Protein AF-A0A132A5L5-F1 (afdb_monomer_lite)

Organism: Sarcoptes scabiei (NCBI:txid52283)

Foldseek 3Di:
DLLLVLLCVPQNPVRRPWDKDWPDADLVQQKTKMATAPVCVVSSVVSQQPQQDDPNDGKHWDFDDWDPPGRTTTIIHIPHSVVSVVVD

Secondary structure (DSSP, 8-state):
-HHHHHHHHHHHHHH----EEEEEEEGGGTEEEEEE-TTTHHHHHHHHHH--EETTEE---EEEEEEGGGS-EEEEE-S-HHHHHTT-

pLDDT: mean 74.27, std 10.19, range [47.72, 85.94]

Radius of gyration: 12.12 Å; chains: 1; bounding box: 21×31×28 Å

Structure (mmCIF, N/CA/C/O backbone):
data_AF-A0A132A5L5-F1
#
_entry.id   AF-A0A132A5L5-F1
#
loop_
_atom_site.group_PDB
_atom_site.id
_atom_site.type_symbol
_atom_site.label_atom_id
_atom_site.label_alt_id
_atom_site.label_comp_id
_atom_site.label_asym_id
_atom_site.label_entity_id
_atom_site.label_seq_id
_atom_site.pdbx_PDB_ins_code
_atom_site.Cartn_x
_atom_site.Cartn_y
_atom_site.Cartn_z
_atom_site.occupancy
_atom_site.B_iso_or_equiv
_atom_site.auth_seq_id
_atom_site.auth_comp_id
_atom_site.auth_asym_id
_atom_site.auth_atom_id
_atom_site.pdbx_PDB_model_num
ATOM 1 N N . MET A 1 1 ? -9.354 5.968 1.045 1.00 64.56 1 MET A N 1
ATOM 2 C CA . MET A 1 1 ? -8.149 5.122 1.188 1.00 64.56 1 MET A CA 1
ATOM 3 C C . MET A 1 1 ? -7.119 5.807 2.082 1.00 64.56 1 MET A C 1
ATOM 5 O O . MET A 1 1 ? -6.624 6.869 1.719 1.00 64.56 1 MET A O 1
ATOM 9 N N . ILE A 1 2 ? -6.790 5.193 3.223 1.00 72.50 2 ILE A N 1
ATOM 10 C CA . ILE A 1 2 ? -5.772 5.657 4.191 1.00 72.50 2 ILE A CA 1
ATOM 11 C C . ILE A 1 2 ? -4.404 5.933 3.543 1.00 72.50 2 ILE A C 1
ATOM 13 O O . ILE A 1 2 ? -3.751 6.923 3.864 1.00 72.50 2 ILE A O 1
A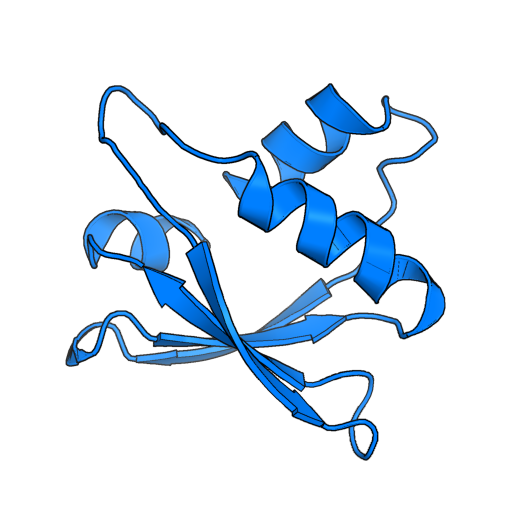TOM 17 N N . ILE A 1 3 ? -3.987 5.091 2.591 1.00 71.00 3 ILE A N 1
ATOM 18 C CA . ILE A 1 3 ? -2.690 5.233 1.922 1.00 71.00 3 ILE A CA 1
ATOM 19 C C . ILE A 1 3 ? -2.649 6.499 1.056 1.00 71.00 3 ILE A C 1
ATOM 21 O O . ILE A 1 3 ? -1.693 7.256 1.145 1.00 71.00 3 ILE A O 1
ATOM 25 N N . ILE A 1 4 ? -3.699 6.776 0.273 1.00 73.62 4 ILE A N 1
ATOM 26 C CA . ILE A 1 4 ? -3.752 7.964 -0.600 1.00 73.62 4 ILE A CA 1
ATOM 27 C C . ILE A 1 4 ? -3.724 9.252 0.225 1.00 73.62 4 ILE A C 1
ATOM 29 O O . ILE A 1 4 ? -3.009 10.186 -0.126 1.00 73.62 4 ILE A O 1
ATOM 33 N N . GLN A 1 5 ? -4.462 9.299 1.338 1.00 75.44 5 GLN A N 1
ATOM 34 C CA . GLN A 1 5 ? -4.451 10.476 2.205 1.00 75.44 5 GLN A CA 1
ATOM 35 C C . GLN A 1 5 ? -3.067 10.733 2.802 1.00 75.44 5 GLN A C 1
ATOM 37 O O . GLN A 1 5 ? -2.585 11.855 2.718 1.00 75.44 5 GLN A O 1
ATOM 42 N N . ASN A 1 6 ? -2.384 9.700 3.300 1.00 74.44 6 ASN A N 1
ATOM 43 C CA . ASN A 1 6 ? -1.024 9.859 3.817 1.00 74.44 6 ASN A CA 1
ATOM 44 C C . ASN A 1 6 ? -0.012 10.242 2.731 1.00 74.44 6 ASN A C 1
ATOM 46 O O . ASN A 1 6 ? 0.867 11.062 2.980 1.00 74.44 6 ASN A O 1
ATOM 50 N N . ILE A 1 7 ? -0.153 9.701 1.517 1.00 75.62 7 ILE A N 1
ATOM 51 C CA . ILE A 1 7 ? 0.672 10.100 0.370 1.00 75.62 7 ILE A CA 1
ATOM 52 C C . ILE A 1 7 ? 0.478 11.592 0.061 1.00 75.62 7 ILE A C 1
ATOM 54 O O . ILE A 1 7 ? 1.464 12.300 -0.144 1.00 75.62 7 ILE A O 1
ATOM 58 N N . ASN A 1 8 ? -0.767 12.080 0.063 1.00 76.81 8 ASN A N 1
ATOM 59 C CA . ASN A 1 8 ? -1.070 13.500 -0.136 1.00 76.81 8 ASN A CA 1
ATOM 60 C C . ASN A 1 8 ? -0.467 14.371 0.975 1.00 76.81 8 ASN A C 1
ATOM 62 O O . ASN A 1 8 ? 0.109 15.413 0.678 1.00 76.81 8 ASN A O 1
ATOM 66 N N . THR A 1 9 ? -0.558 13.942 2.237 1.00 77.12 9 THR A N 1
ATOM 67 C CA . THR A 1 9 ? -0.002 14.686 3.378 1.00 77.12 9 THR A CA 1
ATOM 68 C C . THR A 1 9 ? 1.526 14.751 3.341 1.00 77.12 9 THR A C 1
ATOM 70 O O . THR A 1 9 ? 2.095 15.798 3.628 1.00 77.12 9 THR A O 1
ATOM 73 N N . LEU A 1 10 ? 2.202 13.658 2.971 1.00 76.69 10 LEU A N 1
ATOM 74 C CA . LEU A 1 10 ? 3.668 13.578 2.994 1.00 76.69 10 LEU A CA 1
ATOM 75 C C . LEU A 1 10 ? 4.348 14.181 1.765 1.00 76.69 10 LEU A C 1
ATOM 77 O O . LEU A 1 10 ? 5.444 14.726 1.878 1.00 76.69 10 LEU A O 1
ATOM 81 N N . HIS A 1 11 ? 3.739 14.056 0.586 1.00 74.56 11 HIS A N 1
ATOM 82 C CA . HIS A 1 11 ? 4.362 14.456 -0.679 1.00 74.56 11 HIS A CA 1
ATOM 83 C C . HIS A 1 11 ? 3.655 15.631 -1.376 1.00 74.56 11 HIS A C 1
ATOM 85 O O . HIS A 1 11 ? 4.118 16.070 -2.432 1.00 74.56 11 HIS A O 1
ATOM 91 N N . GLY A 1 12 ? 2.566 16.154 -0.801 1.00 71.06 12 GLY A N 1
ATOM 92 C CA . GLY A 1 12 ? 1.736 17.203 -1.399 1.00 71.06 12 GLY A CA 1
ATOM 93 C C . GLY A 1 12 ? 0.942 16.722 -2.622 1.00 71.06 12 GLY A C 1
ATOM 94 O O . GLY A 1 12 ? 1.170 15.632 -3.145 1.00 71.06 12 GLY A O 1
ATOM 95 N N . GLU A 1 13 ? 0.022 17.552 -3.122 1.00 65.56 13 GLU A N 1
ATOM 96 C CA . GLU A 1 13 ? -0.882 17.210 -4.242 1.00 65.56 13 GLU A CA 1
ATOM 97 C C . GLU A 1 13 ? -0.160 16.887 -5.566 1.00 65.56 13 GLU A C 1
ATOM 99 O O . GLU A 1 13 ? -0.666 16.136 -6.398 1.00 65.56 13 GLU A O 1
ATOM 104 N N . TYR A 1 14 ? 1.046 17.429 -5.767 1.00 56.44 14 TYR A N 1
ATOM 105 C CA . TYR A 1 14 ? 1.851 17.195 -6.972 1.00 56.44 14 TYR A CA 1
ATOM 106 C C . TYR A 1 14 ? 2.765 15.967 -6.849 1.00 56.44 14 TYR A C 1
ATOM 108 O O . TYR A 1 14 ? 3.096 15.337 -7.856 1.00 56.44 14 TYR A O 1
ATOM 116 N N . GLY A 1 15 ? 3.157 15.592 -5.627 1.00 56.78 15 GLY A N 1
ATOM 117 C CA . GLY A 1 15 ? 3.969 14.404 -5.360 1.00 56.78 15 GLY A CA 1
ATOM 118 C C . GLY A 1 15 ? 3.155 13.1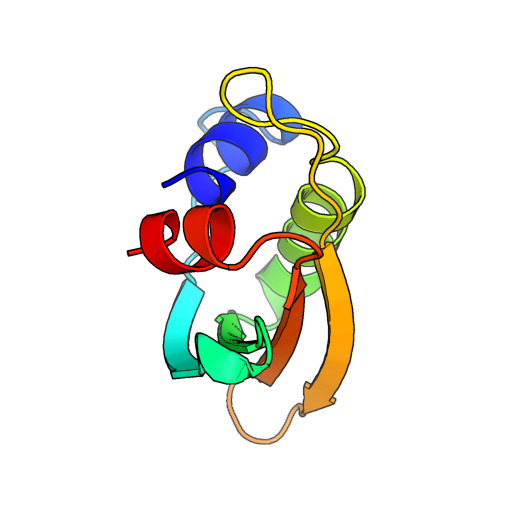17 -5.204 1.00 56.78 15 GLY A C 1
ATOM 119 O O . GLY A 1 15 ? 3.746 12.036 -5.129 1.00 56.78 15 GLY A O 1
ATOM 120 N N . SER A 1 16 ? 1.824 13.223 -5.181 1.00 58.62 16 SER A N 1
ATOM 121 C CA . SER A 1 16 ? 0.914 12.167 -4.744 1.00 58.62 16 SER A CA 1
ATOM 122 C C . SER A 1 16 ? 0.290 11.297 -5.829 1.00 58.62 16 SER A C 1
ATOM 124 O O . SER A 1 16 ? -0.475 10.383 -5.514 1.00 58.62 16 SER A O 1
ATOM 126 N N . LYS A 1 17 ? 0.663 11.487 -7.101 1.00 68.56 17 LYS A N 1
ATOM 127 C CA . LYS A 1 17 ? 0.307 10.557 -8.189 1.00 68.56 17 LYS A CA 1
ATOM 128 C C . LYS A 1 17 ? 1.122 9.260 -8.101 1.00 68.56 17 LYS A C 1
ATOM 130 O O . LYS A 1 17 ? 1.853 8.892 -9.019 1.00 68.56 17 LYS A O 1
ATOM 135 N N . ILE A 1 18 ? 1.022 8.575 -6.968 1.00 75.44 18 ILE A N 1
ATOM 136 C CA . ILE A 1 18 ? 1.534 7.224 -6.786 1.00 75.44 18 ILE A CA 1
ATOM 137 C C . ILE A 1 18 ? 0.427 6.268 -7.209 1.00 75.44 18 ILE A C 1
ATOM 139 O O . ILE A 1 18 ? -0.587 6.127 -6.530 1.00 75.44 18 ILE A O 1
ATOM 143 N N . PHE A 1 19 ? 0.643 5.600 -8.336 1.00 76.56 19 PHE A N 1
ATOM 144 C CA . PHE A 1 19 ? -0.225 4.523 -8.786 1.00 76.56 19 PHE A CA 1
ATOM 145 C C . PHE A 1 19 ? 0.169 3.222 -8.092 1.00 76.56 19 PHE A C 1
ATOM 147 O O . PHE A 1 19 ? 1.335 2.811 -8.127 1.00 76.56 19 PHE A O 1
ATOM 154 N N . PHE A 1 20 ? -0.813 2.591 -7.457 1.00 82.12 20 PHE A N 1
ATOM 155 C CA . PHE A 1 20 ? -0.676 1.280 -6.848 1.00 82.12 20 PHE A CA 1
ATOM 156 C C . PHE A 1 20 ? -1.962 0.481 -7.016 1.00 82.12 20 PHE A C 1
ATOM 158 O O . PHE A 1 20 ? -3.054 1.039 -6.954 1.00 82.12 20 PHE A O 1
ATOM 165 N N . ASP A 1 21 ? -1.818 -0.831 -7.172 1.00 83.50 21 ASP A N 1
ATOM 166 C CA . ASP A 1 21 ? -2.936 -1.763 -7.275 1.00 83.50 21 ASP A CA 1
ATOM 167 C C . ASP A 1 21 ? -2.888 -2.758 -6.122 1.00 83.50 21 ASP A C 1
ATOM 169 O O . ASP A 1 21 ? -1.825 -3.268 -5.769 1.00 83.50 21 ASP A O 1
ATOM 173 N N . ILE A 1 22 ? -4.040 -3.105 -5.561 1.00 83.00 22 ILE A N 1
ATOM 174 C CA . ILE A 1 22 ? -4.136 -4.180 -4.572 1.00 83.00 22 ILE A CA 1
ATOM 175 C C . ILE A 1 22 ? -4.467 -5.470 -5.324 1.00 83.00 22 ILE A C 1
ATOM 177 O O . ILE A 1 22 ? -5.560 -5.625 -5.855 1.00 83.00 22 ILE A O 1
ATOM 181 N N . LEU A 1 23 ? -3.521 -6.408 -5.376 1.00 84.25 23 LEU A N 1
ATOM 182 C CA . LEU A 1 23 ? -3.676 -7.655 -6.131 1.00 84.25 23 LEU A CA 1
ATOM 183 C C . LEU A 1 23 ? -4.420 -8.731 -5.345 1.00 84.25 23 LEU A C 1
ATOM 185 O O . LEU A 1 23 ? -5.149 -9.537 -5.916 1.00 84.25 23 LEU A O 1
ATOM 189 N N . LYS A 1 24 ? -4.189 -8.797 -4.032 1.00 82.62 24 LYS A N 1
ATOM 190 C CA . LYS A 1 24 ? -4.821 -9.799 -3.171 1.00 82.62 24 LYS A CA 1
ATOM 191 C C . LYS A 1 24 ? -4.837 -9.334 -1.728 1.00 82.62 24 LYS A C 1
ATOM 193 O O . LYS A 1 24 ? -3.833 -8.845 -1.222 1.00 82.62 24 LYS A O 1
ATOM 198 N N . HIS A 1 25 ? -5.945 -9.576 -1.045 1.00 81.88 25 HIS A N 1
ATOM 199 C CA . HIS A 1 25 ? -6.107 -9.292 0.373 1.00 81.88 25 HIS A CA 1
ATOM 200 C C . HIS A 1 25 ? -6.522 -10.541 1.136 1.00 81.88 25 HIS A C 1
ATOM 202 O O . HIS A 1 25 ? -7.369 -11.314 0.694 1.00 81.88 25 HIS A O 1
ATOM 208 N N . CYS A 1 26 ? -5.878 -10.745 2.279 1.00 81.25 26 CYS A N 1
ATOM 209 C CA . CYS A 1 26 ? -6.143 -11.826 3.205 1.00 81.25 26 CYS A CA 1
ATOM 210 C C . CYS A 1 26 ? -6.439 -11.226 4.586 1.00 81.25 26 CYS A C 1
ATOM 212 O O . CYS A 1 26 ? -5.504 -10.965 5.353 1.00 81.25 26 CYS A O 1
ATOM 214 N N . PRO A 1 27 ? -7.724 -11.031 4.926 1.00 76.75 27 PRO A N 1
ATOM 215 C CA . PRO A 1 27 ? -8.100 -10.408 6.188 1.00 76.75 27 PRO A CA 1
ATOM 216 C C . PRO A 1 27 ? -7.762 -11.277 7.398 1.00 76.75 27 PRO A C 1
ATOM 218 O O . PRO A 1 27 ? -7.387 -10.748 8.435 1.00 76.75 27 PRO A O 1
ATOM 221 N N . LYS A 1 28 ? -7.796 -12.612 7.253 1.00 79.12 28 LYS A N 1
ATOM 222 C CA . LYS A 1 28 ? -7.464 -13.559 8.334 1.00 79.12 28 LYS A CA 1
ATOM 223 C C . LYS A 1 28 ? -6.060 -13.347 8.904 1.00 79.12 28 LYS A C 1
ATOM 225 O O . LYS A 1 28 ? -5.844 -13.533 10.092 1.00 79.12 28 LYS A O 1
ATOM 230 N N . ASN A 1 29 ? -5.116 -12.953 8.048 1.00 77.56 29 ASN A N 1
ATOM 231 C CA . ASN A 1 29 ? -3.712 -12.786 8.424 1.00 77.56 29 ASN A CA 1
ATOM 232 C C . ASN A 1 29 ? -3.297 -11.311 8.462 1.00 77.56 29 ASN A C 1
ATOM 234 O O . ASN A 1 29 ? -2.102 -11.031 8.596 1.00 77.56 29 ASN A O 1
ATOM 238 N N . CYS A 1 30 ? -4.254 -10.395 8.275 1.00 80.56 30 CYS A N 1
ATOM 239 C CA . CYS A 1 30 ? -4.019 -8.973 8.065 1.00 80.56 30 CYS A CA 1
ATOM 240 C C . CYS A 1 30 ? -2.933 -8.720 7.008 1.00 80.56 30 CYS A C 1
ATOM 242 O O . CYS A 1 30 ? -2.046 -7.902 7.229 1.00 80.56 30 CYS A O 1
ATOM 244 N N . ARG A 1 31 ? -2.978 -9.430 5.869 1.00 83.94 31 ARG A N 1
ATOM 245 C CA . ARG A 1 31 ? -1.969 -9.331 4.800 1.00 83.94 31 ARG A CA 1
ATOM 246 C C . ARG A 1 31 ? -2.549 -8.890 3.465 1.00 83.94 31 ARG A C 1
ATOM 248 O O . ARG A 1 31 ? -3.576 -9.413 3.041 1.00 83.94 31 ARG A O 1
ATOM 255 N N . ALA A 1 32 ? -1.852 -8.002 2.767 1.00 84.81 32 ALA A N 1
ATOM 256 C CA . ALA A 1 32 ? -2.205 -7.584 1.414 1.00 84.81 32 ALA A CA 1
ATOM 257 C C . ALA A 1 32 ? -0.991 -7.630 0.484 1.00 84.81 32 ALA A C 1
ATOM 259 O O . ALA A 1 32 ? 0.127 -7.325 0.894 1.00 84.81 32 ALA A O 1
ATOM 260 N N . PHE A 1 33 ? -1.229 -8.011 -0.766 1.00 85.38 33 PHE A N 1
ATOM 261 C CA . PHE A 1 33 ? -0.283 -7.906 -1.865 1.00 85.38 33 PHE A CA 1
ATOM 262 C C . PHE A 1 33 ? -0.614 -6.666 -2.673 1.00 85.38 33 PHE A C 1
ATOM 264 O O . PHE A 1 33 ? -1.708 -6.565 -3.231 1.00 85.38 33 PHE A O 1
ATOM 271 N N . ILE A 1 34 ? 0.335 -5.744 -2.737 1.00 85.56 34 ILE A N 1
ATOM 272 C CA . ILE A 1 34 ? 0.188 -4.478 -3.444 1.00 85.56 34 ILE A CA 1
ATOM 273 C C . ILE A 1 34 ? 1.239 -4.398 -4.539 1.00 85.56 34 ILE A C 1
ATOM 275 O O . ILE A 1 34 ? 2.402 -4.705 -4.309 1.00 85.56 34 ILE A O 1
ATOM 279 N N . ARG A 1 35 ? 0.820 -4.007 -5.733 1.00 85.88 35 ARG A N 1
ATOM 280 C CA . ARG A 1 35 ? 1.672 -3.704 -6.875 1.00 85.88 35 ARG A CA 1
ATOM 281 C C . ARG A 1 35 ? 1.893 -2.202 -6.918 1.00 85.88 35 ARG A C 1
ATOM 283 O O . ARG A 1 35 ? 0.930 -1.449 -6.820 1.00 85.88 35 ARG A O 1
ATOM 290 N N . VAL A 1 36 ? 3.134 -1.772 -7.077 1.00 85.94 36 VAL A N 1
ATOM 291 C CA . VAL A 1 36 ? 3.518 -0.356 -7.121 1.00 85.94 36 VAL A CA 1
ATOM 292 C C . VAL A 1 36 ? 4.530 -0.161 -8.235 1.00 85.94 36 VAL A C 1
ATOM 294 O O . VAL A 1 36 ? 5.444 -0.964 -8.397 1.00 85.94 36 VAL A O 1
ATOM 297 N N . ASP A 1 37 ? 4.418 0.929 -8.993 1.00 84.44 37 ASP A N 1
ATOM 298 C CA . ASP A 1 37 ? 5.478 1.276 -9.941 1.00 84.44 37 ASP A CA 1
ATOM 299 C C . ASP A 1 37 ? 6.827 1.393 -9.209 1.00 84.44 37 ASP A C 1
ATOM 301 O O . ASP A 1 37 ? 6.939 2.047 -8.168 1.00 84.44 37 ASP A O 1
ATOM 305 N N . ALA A 1 38 ? 7.868 0.783 -9.771 1.00 81.31 38 ALA A N 1
ATOM 306 C CA . ALA A 1 38 ? 9.210 0.764 -9.209 1.00 81.31 38 ALA A CA 1
ATOM 307 C C . ALA A 1 38 ? 9.735 2.165 -8.868 1.00 81.31 38 ALA A C 1
ATOM 309 O O . ALA A 1 38 ? 10.430 2.342 -7.866 1.00 81.31 38 ALA A O 1
ATOM 310 N N . ARG A 1 39 ? 9.351 3.170 -9.663 1.00 82.25 39 ARG A N 1
ATOM 311 C CA . ARG A 1 39 ? 9.710 4.582 -9.447 1.00 82.25 39 ARG A CA 1
ATOM 312 C C . ARG A 1 39 ? 9.091 5.171 -8.178 1.00 82.25 39 ARG A C 1
ATOM 314 O O . ARG A 1 39 ? 9.668 6.063 -7.562 1.00 82.25 39 ARG A O 1
ATOM 321 N N . ASN A 1 40 ? 7.925 4.667 -7.784 1.00 81.94 40 ASN A N 1
ATOM 322 C CA . ASN A 1 40 ? 7.145 5.173 -6.660 1.00 81.94 40 ASN A CA 1
ATOM 323 C C . ASN A 1 40 ? 7.283 4.320 -5.395 1.00 81.94 40 ASN A C 1
ATOM 325 O O . ASN A 1 40 ? 6.809 4.731 -4.339 1.00 81.94 40 ASN A O 1
ATOM 329 N N . TYR A 1 41 ? 7.957 3.171 -5.460 1.00 83.44 41 TYR A N 1
ATOM 330 C CA . TYR A 1 41 ? 8.118 2.271 -4.319 1.00 83.44 41 TYR A CA 1
ATOM 331 C C . TYR A 1 41 ? 8.735 2.918 -3.091 1.00 83.44 41 TYR A C 1
ATOM 333 O O . TYR A 1 41 ? 8.237 2.717 -1.987 1.00 83.44 41 TYR A O 1
ATOM 341 N N . ILE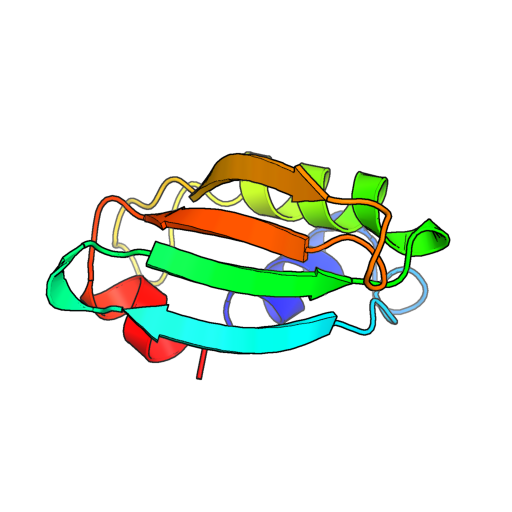 A 1 42 ? 9.804 3.696 -3.267 1.00 84.00 42 ILE A N 1
ATOM 342 C CA . ILE A 1 42 ? 10.487 4.330 -2.136 1.00 84.00 42 ILE A CA 1
ATOM 343 C C . ILE A 1 42 ? 9.520 5.277 -1.418 1.00 84.00 42 ILE A C 1
ATOM 345 O O . ILE A 1 42 ? 9.367 5.181 -0.202 1.00 84.00 42 ILE A O 1
ATOM 349 N N . LYS A 1 43 ? 8.799 6.108 -2.179 1.00 82.56 43 LYS A N 1
ATOM 350 C CA . LYS A 1 43 ? 7.778 7.027 -1.656 1.00 82.56 43 LYS A CA 1
ATOM 351 C C . LYS A 1 43 ? 6.636 6.275 -0.975 1.00 82.56 43 LYS A C 1
ATOM 353 O O . LYS A 1 43 ?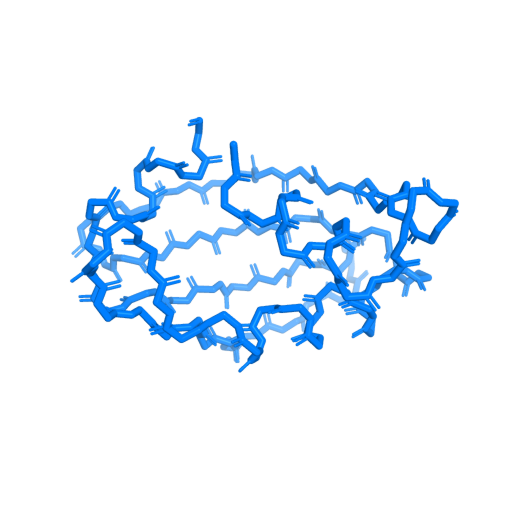 6.249 6.593 0.144 1.00 82.56 43 LYS A O 1
ATOM 358 N N . PHE A 1 44 ? 6.141 5.218 -1.613 1.00 82.38 44 PHE A N 1
ATOM 359 C CA . PHE A 1 44 ? 5.072 4.382 -1.076 1.00 82.38 44 PHE A CA 1
ATOM 360 C C . PHE A 1 44 ? 5.477 3.709 0.243 1.00 82.38 44 PHE A C 1
ATOM 362 O O . PHE A 1 44 ? 4.724 3.730 1.215 1.00 82.38 44 PHE A O 1
ATOM 369 N N . ARG A 1 45 ? 6.696 3.165 0.314 1.00 84.94 45 ARG A N 1
ATOM 370 C CA . ARG A 1 45 ? 7.251 2.560 1.530 1.00 84.94 45 ARG A CA 1
ATOM 371 C C . ARG A 1 45 ? 7.425 3.585 2.647 1.00 84.94 45 ARG A C 1
ATOM 373 O O . ARG A 1 45 ? 7.124 3.261 3.791 1.00 84.94 45 ARG A O 1
ATOM 380 N N . GLN A 1 46 ? 7.900 4.789 2.327 1.00 84.25 46 GLN A N 1
ATOM 381 C CA . GLN A 1 46 ? 8.001 5.885 3.293 1.00 84.25 46 GLN A CA 1
ATOM 382 C C . GLN A 1 46 ? 6.626 6.245 3.853 1.00 84.25 46 GLN A C 1
ATOM 384 O O . GLN A 1 46 ? 6.476 6.315 5.068 1.00 84.25 46 GLN A O 1
ATOM 389 N N . CYS A 1 47 ? 5.612 6.369 2.992 1.00 81.94 47 CYS A N 1
ATOM 390 C CA . CYS A 1 47 ? 4.247 6.652 3.428 1.00 81.94 47 CYS A CA 1
ATOM 391 C C . CYS A 1 47 ? 3.749 5.599 4.417 1.00 81.94 47 CYS A C 1
ATOM 393 O O . CYS A 1 47 ? 3.335 5.948 5.514 1.00 81.94 47 CYS A O 1
ATOM 395 N N . LEU A 1 48 ? 3.873 4.315 4.074 1.00 82.44 48 LEU A N 1
ATOM 396 C CA . LEU A 1 48 ? 3.473 3.210 4.951 1.00 82.44 48 LEU A CA 1
ATOM 397 C C . LEU A 1 48 ? 4.201 3.198 6.297 1.00 82.44 48 LEU A C 1
ATOM 399 O O . LEU A 1 48 ? 3.597 2.841 7.301 1.00 82.44 48 LEU A O 1
ATOM 403 N N . ALA A 1 49 ? 5.486 3.558 6.313 1.00 83.19 49 ALA A N 1
ATOM 404 C CA . ALA A 1 49 ? 6.280 3.588 7.536 1.00 83.19 49 ALA A CA 1
ATOM 405 C C . ALA A 1 49 ? 5.853 4.715 8.490 1.00 83.19 49 ALA A C 1
ATOM 407 O O . ALA A 1 49 ? 6.014 4.571 9.698 1.00 83.19 49 ALA A O 1
ATOM 408 N N . VAL A 1 50 ? 5.324 5.818 7.952 1.00 82.44 50 VAL A N 1
ATOM 409 C CA . VAL A 1 50 ? 4.891 6.987 8.732 1.00 82.44 50 VAL A CA 1
ATOM 410 C C . VAL A 1 50 ? 3.449 6.855 9.221 1.00 82.44 50 VAL A C 1
ATOM 412 O O . VAL A 1 50 ? 3.094 7.469 10.222 1.00 82.44 50 VAL A O 1
ATOM 415 N N . VAL A 1 51 ? 2.608 6.053 8.560 1.00 80.94 51 VAL A N 1
ATOM 416 C CA . VAL A 1 51 ? 1.228 5.862 9.020 1.00 80.94 51 VAL A CA 1
ATOM 417 C C . VAL A 1 51 ? 1.216 5.059 10.321 1.00 80.94 51 VAL A C 1
ATOM 419 O O . VAL A 1 51 ? 1.368 3.837 10.304 1.00 80.94 51 VAL A O 1
ATOM 422 N N . THR A 1 52 ? 1.018 5.759 11.436 1.00 80.88 52 THR A N 1
ATOM 423 C CA . THR A 1 52 ? 0.947 5.178 12.785 1.00 80.88 52 THR A CA 1
ATOM 424 C C . THR A 1 52 ? -0.469 5.138 13.352 1.00 80.88 52 THR A C 1
ATOM 426 O O . THR A 1 52 ? -0.736 4.406 14.302 1.00 80.88 52 THR A O 1
ATOM 429 N N . GLU A 1 53 ? -1.396 5.904 12.780 1.00 79.00 53 GLU A N 1
ATOM 430 C CA . GLU A 1 53 ? -2.754 6.052 13.296 1.00 79.00 53 GLU A CA 1
ATOM 431 C C . GLU A 1 53 ? -3.748 6.328 12.168 1.00 79.00 53 GLU A C 1
ATOM 433 O O . GLU A 1 53 ? -3.454 7.033 11.198 1.00 79.00 53 GLU A O 1
ATOM 438 N N . TRP A 1 54 ? -4.944 5.760 12.296 1.00 74.38 54 TRP A N 1
ATOM 439 C CA . TRP A 1 54 ? -6.051 6.018 11.391 1.00 74.38 54 TRP A CA 1
ATOM 440 C C . TRP A 1 54 ? -7.384 5.974 12.109 1.00 74.38 54 TRP A C 1
ATOM 442 O O . TRP A 1 54 ? -7.774 4.927 12.621 1.00 74.38 54 TRP A O 1
ATOM 452 N N . LYS A 1 55 ? -8.118 7.092 12.069 1.00 74.25 55 LYS A N 1
ATOM 453 C CA . LYS A 1 55 ? -9.412 7.238 12.752 1.00 74.25 55 LYS A CA 1
ATOM 454 C C . LYS A 1 55 ? -9.335 6.779 14.214 1.00 74.25 55 LYS A C 1
ATOM 456 O O . LYS A 1 55 ? -10.151 5.962 14.623 1.00 74.25 55 LYS A O 1
ATOM 461 N N . GLU A 1 56 ? -8.321 7.253 14.942 1.00 80.06 56 GLU A N 1
ATOM 462 C CA . GLU A 1 56 ? -8.086 6.923 16.359 1.00 80.06 56 GLU A CA 1
ATOM 463 C C . GLU A 1 56 ? -7.693 5.456 16.617 1.00 80.06 56 GLU A C 1
ATOM 465 O O . GLU A 1 56 ? -7.582 5.022 17.761 1.00 80.06 56 GLU A O 1
ATOM 470 N N . ILE A 1 57 ? -7.443 4.675 15.558 1.00 77.94 57 ILE A N 1
ATOM 471 C CA . ILE A 1 57 ? -6.941 3.305 15.659 1.00 77.94 57 ILE A CA 1
ATOM 472 C C . ILE A 1 57 ? -5.454 3.298 15.317 1.00 77.94 57 ILE A C 1
ATOM 474 O O . ILE A 1 57 ? -5.058 3.579 14.180 1.00 77.94 57 ILE A O 1
ATOM 478 N N . SER A 1 58 ? -4.627 2.929 16.293 1.00 79.06 58 SER A N 1
ATOM 479 C CA . SER A 1 58 ? -3.194 2.726 16.089 1.00 79.06 58 SER A CA 1
ATOM 480 C C . SER A 1 58 ? -2.952 1.636 15.050 1.00 79.06 58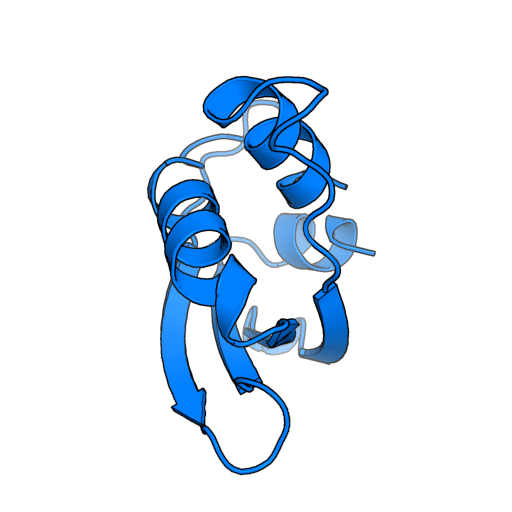 SER A C 1
ATOM 482 O O . SER A 1 58 ? -3.478 0.524 15.138 1.00 79.06 58 SER A O 1
ATOM 484 N N . CYS A 1 59 ? -2.136 1.946 14.051 1.00 79.38 59 CYS A N 1
ATOM 485 C CA . CYS A 1 59 ? -1.854 1.049 12.947 1.00 79.38 59 CYS A CA 1
ATOM 486 C C . CYS A 1 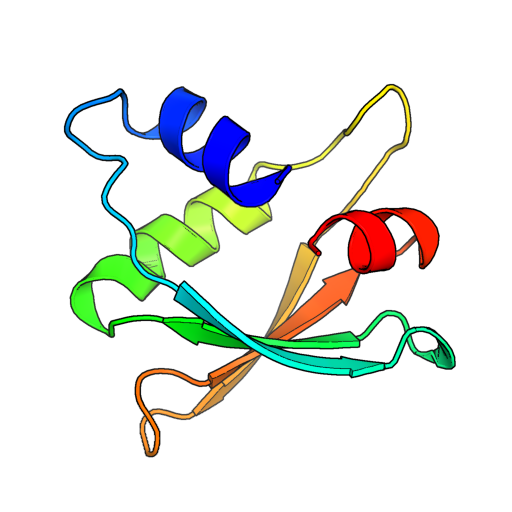59 ? -0.375 1.069 12.602 1.00 79.38 59 CYS A C 1
ATOM 488 O O . CYS A 1 59 ? 0.299 2.077 12.737 1.00 79.38 59 CYS A O 1
ATOM 490 N N . GLN A 1 60 ? 0.147 -0.071 12.173 1.00 80.88 60 GLN A N 1
ATOM 491 C CA . GLN A 1 60 ? 1.519 -0.160 11.705 1.00 80.88 60 GLN A CA 1
ATOM 492 C C . GLN A 1 60 ? 1.538 -1.047 10.476 1.00 80.88 60 GLN A C 1
ATOM 494 O O . GLN A 1 60 ? 1.011 -2.164 10.500 1.00 80.88 60 GLN A O 1
ATOM 499 N N . PHE A 1 61 ? 2.141 -0.542 9.405 1.00 82.94 61 PHE A N 1
ATOM 500 C CA . PHE A 1 61 ? 2.305 -1.274 8.162 1.00 82.94 61 PHE A CA 1
ATOM 501 C C . PHE A 1 61 ? 3.725 -1.823 8.074 1.00 82.94 61 PHE A C 1
ATOM 503 O O . PHE A 1 61 ? 4.702 -1.077 8.031 1.00 82.94 61 PHE A O 1
ATOM 510 N N . VAL A 1 62 ? 3.846 -3.148 8.010 1.00 82.00 62 VAL A N 1
ATOM 511 C CA . VAL A 1 62 ? 5.142 -3.821 7.863 1.00 82.00 62 VAL A CA 1
ATOM 512 C C . VAL A 1 62 ? 5.254 -4.408 6.464 1.00 82.00 62 VAL A C 1
ATOM 514 O O . VAL A 1 62 ? 4.453 -5.257 6.074 1.00 82.00 62 VAL A O 1
ATOM 517 N N . CYS A 1 63 ? 6.266 -3.971 5.713 1.00 83.25 63 CYS A N 1
ATOM 518 C CA . CYS A 1 63 ? 6.641 -4.574 4.437 1.00 83.25 63 CYS A CA 1
ATOM 519 C C . CYS A 1 63 ? 7.457 -5.849 4.692 1.00 83.25 63 CYS A C 1
ATOM 521 O O . CYS A 1 63 ? 8.572 -5.785 5.206 1.00 83.25 63 CYS A O 1
ATOM 523 N N . HIS A 1 64 ? 6.902 -7.006 4.338 1.00 82.44 64 HIS A N 1
ATOM 524 C CA . HIS A 1 64 ? 7.527 -8.310 4.566 1.00 82.44 64 HIS A CA 1
ATOM 525 C C . HIS A 1 64 ? 8.448 -8.755 3.433 1.00 82.44 64 HIS A C 1
ATOM 527 O O . HIS A 1 64 ? 9.504 -9.331 3.677 1.00 82.44 64 HIS A O 1
ATOM 533 N N . LYS A 1 65 ? 8.016 -8.569 2.185 1.00 81.44 65 LYS A N 1
ATOM 534 C CA . LYS A 1 65 ? 8.753 -9.020 1.004 1.00 81.44 65 LYS A CA 1
ATOM 535 C C . LYS A 1 65 ? 8.437 -8.110 -0.167 1.00 81.44 65 LYS A C 1
ATOM 537 O O . LYS A 1 65 ? 7.284 -7.711 -0.333 1.00 81.44 65 LYS A O 1
ATOM 542 N N . VAL A 1 66 ? 9.464 -7.846 -0.970 1.00 81.75 66 VAL A N 1
ATOM 543 C CA . VAL A 1 66 ? 9.366 -7.120 -2.235 1.00 81.75 66 VAL A CA 1
ATOM 544 C C . VAL A 1 66 ? 9.846 -8.022 -3.360 1.00 81.75 66 VAL A C 1
ATOM 546 O O . VAL A 1 66 ? 10.905 -8.637 -3.245 1.00 81.75 66 VAL A O 1
ATOM 549 N N . SER A 1 67 ? 9.058 -8.133 -4.429 1.00 80.19 67 SER A N 1
ATOM 550 C CA . SER A 1 67 ? 9.431 -8.887 -5.633 1.00 80.19 67 SER A CA 1
ATOM 551 C C . SER A 1 67 ? 9.441 -7.983 -6.859 1.00 80.19 67 SER A C 1
ATOM 553 O O . SER A 1 67 ? 8.429 -7.361 -7.173 1.00 80.19 67 SER A O 1
ATOM 555 N N . ILE A 1 68 ? 10.571 -7.941 -7.567 1.00 74.81 68 ILE A N 1
ATOM 556 C CA . ILE A 1 68 ? 10.788 -7.081 -8.744 1.00 74.81 68 ILE A CA 1
ATOM 557 C C . ILE A 1 68 ? 10.094 -7.645 -9.996 1.00 74.81 68 ILE A C 1
ATOM 559 O O . ILE A 1 68 ? 9.706 -6.880 -10.871 1.00 74.81 68 ILE A O 1
ATOM 563 N N . LEU A 1 69 ? 9.866 -8.964 -10.051 1.00 65.06 69 LEU A N 1
ATOM 564 C CA . LEU A 1 69 ? 9.361 -9.687 -11.230 1.00 65.06 69 LEU A CA 1
ATOM 565 C C . LEU A 1 69 ? 7.966 -9.250 -11.716 1.00 65.06 69 LEU A C 1
ATOM 567 O O . LEU A 1 69 ? 7.580 -9.578 -12.831 1.00 65.06 69 LEU A O 1
ATOM 571 N N . SER A 1 70 ? 7.202 -8.515 -10.907 1.00 55.06 70 SER A N 1
ATOM 572 C CA . SER A 1 70 ? 5.841 -8.086 -11.241 1.00 55.06 70 SER A CA 1
ATOM 573 C C . SER A 1 70 ? 5.549 -6.694 -10.675 1.00 55.06 70 SER A C 1
ATOM 575 O O . SER A 1 70 ? 4.726 -6.567 -9.770 1.00 55.06 70 SER A O 1
ATOM 577 N N . ASN A 1 71 ? 6.259 -5.668 -11.167 1.00 54.25 71 ASN A N 1
ATOM 578 C CA . ASN A 1 71 ? 6.097 -4.259 -10.764 1.00 54.25 71 ASN A CA 1
ATOM 579 C C . ASN A 1 71 ? 6.010 -4.087 -9.239 1.00 54.25 71 ASN A C 1
ATOM 581 O O . ASN A 1 71 ? 5.006 -3.626 -8.709 1.00 54.25 71 ASN A O 1
ATOM 585 N N . GLN A 1 72 ? 7.055 -4.545 -8.547 1.00 58.88 72 GLN A N 1
ATOM 586 C CA . GLN A 1 72 ? 7.241 -4.415 -7.101 1.00 58.88 72 GLN A CA 1
ATOM 587 C C . GLN A 1 72 ? 6.019 -4.833 -6.278 1.00 58.88 72 GLN A C 1
ATOM 589 O O . GLN A 1 72 ? 5.248 -4.024 -5.768 1.00 58.88 72 GLN A O 1
ATOM 594 N N . LEU A 1 73 ? 5.879 -6.150 -6.137 1.00 58.66 73 LEU A N 1
ATOM 595 C CA . LEU A 1 73 ? 4.899 -6.767 -5.256 1.00 58.66 73 LEU A CA 1
ATOM 596 C C . LEU A 1 73 ? 5.323 -6.577 -3.798 1.00 58.66 73 LEU A C 1
ATOM 598 O O . LEU A 1 73 ? 6.334 -7.142 -3.388 1.00 58.66 73 LEU A O 1
ATOM 602 N N . ILE A 1 74 ? 4.541 -5.846 -3.018 1.00 70.38 74 ILE A N 1
ATOM 603 C CA . ILE A 1 74 ? 4.768 -5.575 -1.602 1.00 70.38 74 ILE A CA 1
ATOM 604 C C . ILE A 1 74 ? 3.771 -6.399 -0.795 1.00 70.38 74 ILE A C 1
ATOM 606 O O . ILE A 1 74 ? 2.559 -6.216 -0.922 1.00 70.38 74 ILE A O 1
ATOM 610 N N . LEU A 1 75 ? 4.274 -7.298 0.051 1.00 68.50 75 LEU A N 1
ATOM 611 C CA . LEU A 1 75 ? 3.453 -7.926 1.083 1.00 68.50 75 LEU A CA 1
ATOM 612 C C . LEU A 1 75 ? 3.419 -7.014 2.306 1.00 68.50 75 LEU A C 1
ATOM 614 O O . LEU A 1 75 ? 4.433 -6.875 2.990 1.00 68.50 75 LEU A O 1
ATOM 618 N N . ILE A 1 76 ? 2.261 -6.435 2.597 1.00 69.69 76 ILE A N 1
ATOM 619 C CA . ILE A 1 76 ? 2.061 -5.606 3.784 1.00 69.69 76 ILE A CA 1
ATOM 620 C C . ILE A 1 76 ? 1.299 -6.394 4.834 1.00 69.69 76 ILE A C 1
ATOM 622 O O . ILE A 1 76 ? 0.365 -7.120 4.491 1.00 69.69 76 ILE A O 1
ATOM 626 N N . ARG A 1 77 ? 1.679 -6.227 6.102 1.00 65.12 77 ARG A N 1
ATOM 627 C CA . ARG A 1 77 ? 0.881 -6.651 7.251 1.00 65.12 77 ARG A CA 1
ATOM 628 C C . ARG A 1 77 ? 0.448 -5.458 8.094 1.00 65.12 77 ARG A C 1
ATOM 630 O O . ARG A 1 77 ? 1.274 -4.585 8.351 1.00 65.12 77 ARG A O 1
ATOM 637 N N . THR A 1 78 ? -0.808 -5.460 8.534 1.00 65.19 78 THR A N 1
ATOM 638 C CA . THR A 1 78 ? -1.318 -4.559 9.580 1.00 65.19 78 THR A CA 1
ATOM 639 C C . THR A 1 78 ? -1.520 -5.317 10.885 1.00 65.19 78 THR A C 1
ATOM 641 O O . THR A 1 78 ? -1.702 -6.536 10.887 1.00 65.19 78 THR A O 1
ATOM 644 N N . PHE A 1 79 ? -1.496 -4.599 12.007 1.00 61.09 79 PHE A N 1
ATOM 645 C CA . PHE A 1 79 ? -1.883 -5.164 13.303 1.00 61.09 79 PHE A CA 1
ATOM 646 C C . PHE A 1 79 ? -3.400 -5.330 13.445 1.00 61.09 79 PHE A C 1
ATOM 648 O O . PHE A 1 79 ? -3.838 -6.223 14.162 1.00 61.09 79 PHE A O 1
ATOM 655 N N . ASP A 1 80 ? -4.188 -4.550 12.698 1.00 61.25 80 ASP A N 1
ATOM 656 C CA . ASP A 1 80 ? -5.648 -4.584 12.749 1.00 61.25 80 ASP A CA 1
ATOM 657 C C . ASP A 1 80 ? -6.257 -4.986 11.381 1.00 61.25 80 ASP A C 1
ATOM 659 O O . ASP A 1 80 ? -5.941 -4.353 10.358 1.00 61.25 80 ASP A O 1
ATOM 663 N N . PRO A 1 81 ? -7.110 -6.033 11.324 1.00 56.84 81 PRO A N 1
ATOM 664 C CA . PRO A 1 81 ? -7.772 -6.478 10.095 1.00 56.84 81 PRO A CA 1
ATOM 665 C C . PRO A 1 81 ? -8.774 -5.459 9.532 1.00 56.84 81 PRO A C 1
ATOM 667 O O . PRO A 1 81 ? -8.989 -5.429 8.317 1.00 56.84 81 PRO A O 1
ATOM 670 N N . ILE A 1 82 ? -9.365 -4.604 10.371 1.00 58.34 82 ILE A N 1
ATOM 671 C CA . ILE A 1 82 ? -10.361 -3.594 9.974 1.00 58.34 82 ILE A CA 1
ATOM 672 C C . ILE A 1 82 ? -9.713 -2.531 9.081 1.00 58.34 82 ILE A C 1
ATOM 674 O O . ILE A 1 82 ? -10.306 -2.066 8.104 1.00 58.34 82 ILE A O 1
ATOM 678 N N . ILE A 1 83 ? -8.467 -2.174 9.386 1.00 56.19 83 ILE A N 1
ATOM 679 C CA . ILE A 1 83 ? -7.706 -1.154 8.656 1.00 56.19 83 ILE A CA 1
ATOM 680 C C . ILE A 1 83 ? -7.333 -1.657 7.266 1.00 56.19 83 ILE A C 1
ATOM 682 O O . ILE A 1 83 ? -7.409 -0.910 6.292 1.00 56.19 83 ILE A O 1
ATOM 686 N N . LEU A 1 84 ? -7.002 -2.943 7.163 1.00 56.25 84 LEU A N 1
ATOM 687 C CA . LEU A 1 84 ? -6.688 -3.580 5.893 1.00 56.25 84 LEU A CA 1
ATOM 688 C C . LEU A 1 84 ? -7.932 -3.741 5.007 1.00 56.25 84 LEU A C 1
ATOM 690 O O . LEU A 1 84 ? -7.854 -3.542 3.799 1.00 56.25 84 LEU A O 1
ATOM 694 N N . PHE A 1 85 ? -9.092 -4.016 5.608 1.00 52.88 85 PHE A N 1
ATOM 695 C CA . PHE A 1 85 ? -10.378 -4.028 4.907 1.00 52.88 85 PHE A CA 1
ATOM 696 C C . PHE A 1 85 ? -10.771 -2.655 4.351 1.00 52.88 85 PHE A C 1
ATOM 698 O O . PHE A 1 85 ? -11.419 -2.589 3.315 1.00 52.88 85 PHE A O 1
ATOM 705 N N . ARG A 1 86 ? -10.366 -1.564 5.010 1.00 56.25 86 ARG A N 1
ATOM 706 C CA . ARG A 1 86 ? -10.624 -0.176 4.577 1.00 56.25 86 ARG A CA 1
ATOM 707 C C . ARG A 1 86 ? -9.512 0.421 3.700 1.00 56.25 86 ARG A C 1
ATOM 709 O O . ARG A 1 86 ? -9.512 1.625 3.422 1.00 56.25 86 ARG A O 1
ATOM 716 N N . LEU A 1 87 ? -8.555 -0.411 3.274 1.00 55.69 87 LEU A N 1
ATOM 717 C CA . LEU A 1 87 ? -7.707 -0.122 2.114 1.00 55.69 87 LEU A CA 1
ATOM 718 C C . LEU A 1 87 ? -8.476 -0.252 0.792 1.00 55.69 87 LEU A C 1
ATOM 720 O O . LEU A 1 87 ? -8.007 0.306 -0.198 1.00 55.69 87 LEU A O 1
ATOM 724 N N . PHE A 1 88 ? -9.610 -0.963 0.807 1.00 47.72 88 PHE A N 1
ATOM 725 C CA . PHE A 1 88 ? -10.572 -1.093 -0.289 1.00 47.72 88 PHE A CA 1
ATOM 726 C C . PHE A 1 88 ? -11.554 0.077 -0.321 1.00 47.72 88 PHE A C 1
ATOM 728 O O . PHE A 1 88 ? -11.892 0.600 0.770 1.00 47.72 88 PHE A O 1
#

Sequence (88 aa):
MIIIQNINTLHGEYGSKIFFDILKHCPKNCRAFIRVDARNYIKFRQCLAVVTEWKEISCQFVCHKVSILSNQLILIRTFDPIILFRLF

InterPro domains:
  IPR002759 RNase P subunit Pop5/Rpp14/Rnp2-like [PF01900] (2-67)
  IPR038085 RNase P subunit Pop5/Rpp14/Rnp2-like domain superfamily [G3DSA:3.30.70.3250] (1-78)
  IPR038085 RNase P subunit Pop5/Rpp14/Rnp2-like domain superfamily [SSF160350] (2-67)